Protein AF-A0A959V2H3-F1 (afdb_monomer_lite)

Foldseek 3Di:
DVVVVVVVVVVVVPPPPPPCVCPVVPDPVDDKDKDKAFPDPVQVVVVVVCVVVVHPDDGDTDIDIPND

pLDDT: mean 83.26, std 13.06, range [57.38, 96.69]

Sequence (68 aa):
MRSYLLLGVLLASLAPSACLAQVDLYDIDEVQEFRLYFAESNWDDLLDTLFLAGEDERLTGDLTINGT

Structure (mmCIF, N/CA/C/O backbone):
data_AF-A0A959V2H3-F1
#
_entry.id   AF-A0A959V2H3-F1
#
loop_
_atom_site.group_PDB
_atom_site.id
_atom_site.type_symbol
_atom_site.label_atom_id
_atom_site.label_alt_id
_atom_site.label_comp_id
_atom_site.label_asym_id
_atom_site.label_entity_id
_atom_site.label_seq_id
_atom_site.pdbx_PDB_ins_code
_atom_site.Cartn_x
_atom_site.Cartn_y
_atom_site.Cartn_z
_atom_site.occupancy
_atom_site.B_iso_or_equiv
_atom_site.auth_seq_id
_atom_site.auth_comp_id
_atom_site.auth_asym_id
_atom_site.auth_atom_id
_atom_site.pdbx_PDB_model_num
ATOM 1 N N . MET A 1 1 ? 44.827 -24.759 14.408 1.00 59.41 1 MET A N 1
ATO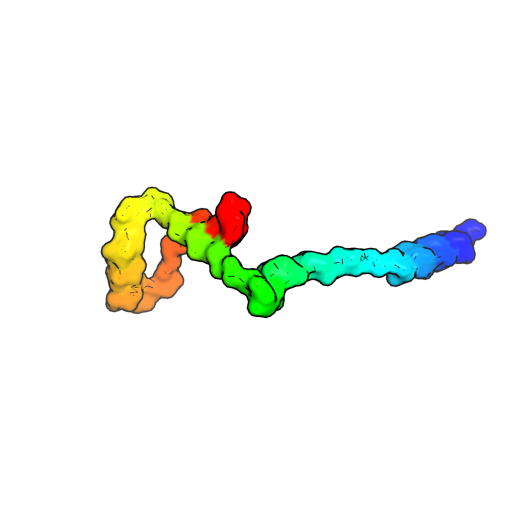M 2 C CA . MET A 1 1 ? 43.348 -24.695 14.520 1.00 59.41 1 MET A CA 1
ATOM 3 C C . MET A 1 1 ? 42.817 -23.258 14.576 1.00 59.41 1 MET A C 1
ATOM 5 O O . MET A 1 1 ? 41.943 -22.942 13.787 1.00 59.41 1 MET A O 1
ATOM 9 N N . ARG A 1 2 ? 43.375 -22.355 15.404 1.00 58.91 2 ARG A N 1
ATOM 10 C CA . ARG A 1 2 ? 42.953 -20.931 15.479 1.00 58.91 2 ARG A CA 1
ATOM 11 C C . ARG A 1 2 ? 43.150 -20.129 14.174 1.00 58.91 2 ARG A C 1
ATOM 13 O O . ARG A 1 2 ? 42.337 -19.272 13.868 1.00 58.91 2 ARG A O 1
ATOM 20 N N . SER A 1 3 ? 44.182 -20.442 13.383 1.00 59.69 3 SER A N 1
ATOM 21 C CA . SER A 1 3 ? 44.478 -19.755 12.108 1.00 59.69 3 SER A CA 1
ATOM 22 C C . SER A 1 3 ? 43.497 -20.095 10.968 1.00 59.69 3 SER A C 1
ATOM 24 O O . 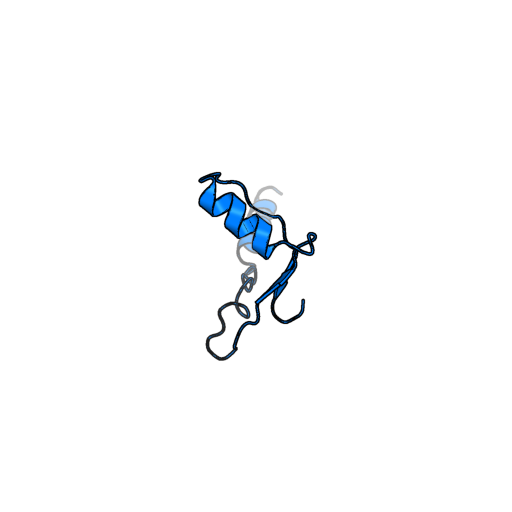SER A 1 3 ? 43.138 -19.204 10.206 1.00 59.69 3 SER A O 1
ATOM 26 N N . TYR A 1 4 ? 42.993 -21.333 10.886 1.00 71.88 4 TYR A N 1
ATOM 27 C CA . TYR A 1 4 ? 42.011 -21.721 9.859 1.00 71.88 4 TYR A CA 1
ATOM 28 C C . TYR A 1 4 ? 40.612 -21.142 10.125 1.00 71.88 4 TYR A C 1
ATOM 30 O O . TYR A 1 4 ? 39.877 -20.874 9.182 1.00 71.88 4 TYR A O 1
ATOM 38 N N . LEU A 1 5 ? 40.269 -20.887 11.396 1.00 70.62 5 LEU A N 1
ATOM 39 C CA . LEU A 1 5 ? 39.029 -20.195 11.770 1.00 70.62 5 LEU A CA 1
ATOM 40 C C . LEU A 1 5 ? 39.014 -18.748 11.258 1.00 70.62 5 LEU A C 1
ATOM 42 O O . LEU A 1 5 ? 38.008 -18.302 10.720 1.00 70.62 5 LEU A O 1
ATOM 46 N N . LEU A 1 6 ? 40.144 -18.039 11.359 1.00 73.44 6 LEU A N 1
ATOM 47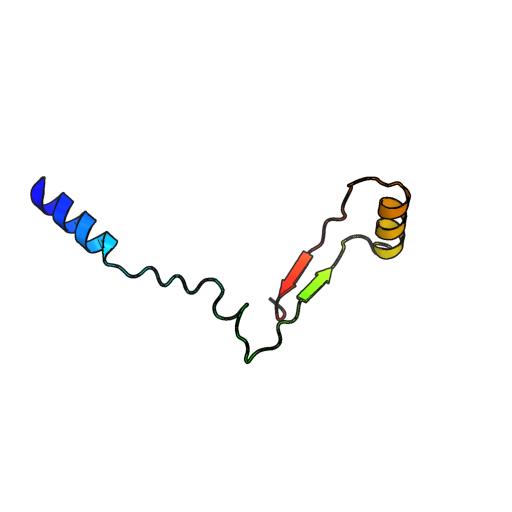 C CA . LEU A 1 6 ? 40.275 -16.675 10.833 1.00 73.44 6 LEU A CA 1
ATOM 48 C C . LEU A 1 6 ? 40.192 -16.643 9.301 1.00 73.44 6 LEU A C 1
ATOM 50 O O . LEU A 1 6 ? 39.568 -15.745 8.742 1.00 73.44 6 LEU A O 1
ATOM 54 N N . LEU A 1 7 ? 40.761 -17.650 8.629 1.00 73.12 7 LEU A N 1
ATOM 55 C CA . LEU A 1 7 ? 40.673 -17.785 7.174 1.00 73.12 7 LEU A CA 1
ATOM 56 C C . LEU A 1 7 ? 39.225 -18.031 6.709 1.00 73.12 7 LEU A C 1
ATOM 58 O O . LEU A 1 7 ? 38.796 -17.451 5.718 1.00 73.12 7 LEU A O 1
ATOM 62 N N . GLY A 1 8 ? 38.463 -18.850 7.444 1.00 74.50 8 GLY A N 1
ATOM 63 C CA . GLY A 1 8 ? 37.049 -19.115 7.156 1.00 74.50 8 GLY A CA 1
ATOM 64 C C . GLY A 1 8 ? 36.151 -17.886 7.334 1.00 74.50 8 GLY A C 1
ATOM 65 O O . GLY A 1 8 ? 35.274 -17.649 6.509 1.00 74.50 8 GLY A O 1
ATOM 66 N N . VAL A 1 9 ? 36.407 -17.064 8.358 1.00 73.81 9 VAL A N 1
ATOM 67 C CA . VAL A 1 9 ? 35.685 -15.795 8.581 1.00 73.81 9 VAL A CA 1
ATOM 68 C C . VAL A 1 9 ? 35.994 -14.778 7.478 1.00 73.81 9 VAL A C 1
ATOM 70 O O . VAL A 1 9 ? 35.083 -14.123 6.974 1.00 73.81 9 VAL A O 1
ATOM 73 N N . LEU A 1 10 ? 37.257 -14.686 7.050 1.00 73.88 10 LEU A N 1
ATOM 74 C CA . LEU A 1 10 ? 37.658 -13.824 5.937 1.00 73.88 10 LEU A CA 1
ATOM 75 C C . LEU A 1 10 ? 36.984 -14.257 4.623 1.00 73.88 10 LEU A C 1
ATOM 77 O O . LEU A 1 10 ? 36.460 -13.415 3.899 1.00 73.88 10 LEU A O 1
ATOM 81 N N . LEU A 1 11 ? 36.927 -15.563 4.340 1.00 68.88 11 LEU A N 1
ATOM 82 C CA . LEU A 1 11 ? 36.267 -16.089 3.140 1.00 68.88 11 LEU A CA 1
ATOM 83 C C . LEU A 1 11 ? 34.752 -15.813 3.131 1.00 68.88 11 LEU A C 1
ATOM 85 O O . LEU A 1 11 ? 34.198 -15.499 2.083 1.00 68.88 11 LEU A O 1
ATOM 89 N N . ALA A 1 12 ? 34.093 -15.885 4.292 1.00 68.75 12 ALA A N 1
ATOM 90 C CA . ALA A 1 12 ? 32.668 -15.583 4.428 1.00 68.75 12 ALA A CA 1
ATOM 91 C C . ALA A 1 12 ? 32.349 -14.093 4.198 1.00 68.75 12 ALA A C 1
ATOM 93 O O . ALA A 1 12 ? 31.298 -13.777 3.651 1.00 68.75 12 ALA A O 1
ATOM 94 N N . SER A 1 13 ? 33.266 -13.179 4.544 1.00 66.06 13 SER A N 1
ATOM 95 C CA . SER A 1 13 ? 33.117 -11.739 4.258 1.00 66.06 13 SER A CA 1
ATOM 96 C C . SER A 1 13 ? 33.298 -11.359 2.783 1.00 66.06 13 SER A C 1
ATOM 98 O O . SER A 1 13 ? 32.935 -10.253 2.394 1.00 66.06 13 SER A O 1
ATOM 100 N N . LEU A 1 14 ? 33.847 -12.263 1.961 1.00 63.75 14 LEU A N 1
ATOM 101 C CA . LEU A 1 14 ? 33.989 -12.077 0.514 1.00 63.75 14 LEU A CA 1
ATOM 102 C C . LEU A 1 14 ? 32.793 -12.605 -0.283 1.00 63.75 14 LEU A C 1
ATOM 104 O O . LEU A 1 14 ? 32.784 -12.447 -1.502 1.00 63.75 14 LEU A O 1
ATOM 108 N N . ALA A 1 15 ? 31.799 -13.226 0.358 1.00 67.06 15 ALA A N 1
ATOM 109 C CA . ALA A 1 15 ? 30.555 -13.551 -0.321 1.00 67.06 15 ALA A CA 1
ATOM 110 C C . ALA A 1 15 ? 29.816 -12.232 -0.597 1.00 67.06 15 ALA A C 1
ATOM 112 O O . ALA A 1 15 ? 29.414 -11.568 0.363 1.00 67.06 15 ALA A O 1
ATOM 113 N N . PRO A 1 16 ? 29.638 -11.814 -1.865 1.00 62.56 16 PRO A N 1
ATOM 114 C CA . PRO A 1 16 ? 28.739 -10.718 -2.151 1.00 62.56 16 PRO A CA 1
ATOM 115 C C . PRO A 1 16 ? 27.346 -11.208 -1.771 1.00 62.56 16 PRO A C 1
ATOM 117 O O . PRO A 1 16 ? 26.725 -11.992 -2.489 1.00 62.56 16 PRO A O 1
ATOM 120 N N . SER A 1 17 ? 26.866 -10.781 -0.606 1.00 61.72 17 SER A N 1
ATOM 121 C CA . SER A 1 17 ? 25.441 -10.753 -0.332 1.00 61.72 17 SER A CA 1
ATOM 122 C C . SER A 1 17 ? 24.847 -9.978 -1.495 1.00 61.72 17 SER A C 1
ATOM 124 O O . SER A 1 17 ? 25.135 -8.791 -1.646 1.00 61.72 17 SER A O 1
ATOM 126 N N . ALA A 1 18 ? 24.115 -10.655 -2.375 1.00 59.91 18 ALA A N 1
ATOM 127 C CA . ALA A 1 18 ? 23.344 -9.999 -3.408 1.00 59.91 18 ALA A CA 1
ATOM 128 C C . ALA A 1 18 ? 22.292 -9.148 -2.685 1.00 59.91 18 ALA A C 1
ATOM 130 O O . ALA A 1 18 ? 21.179 -9.595 -2.424 1.00 59.91 18 ALA A O 1
ATOM 131 N N . CYS A 1 19 ? 22.678 -7.933 -2.289 1.00 57.38 19 CYS A N 1
ATOM 132 C CA . CYS A 1 19 ? 21.806 -6.880 -1.799 1.00 57.38 19 CYS A CA 1
ATOM 133 C C . CYS A 1 19 ? 20.998 -6.357 -2.992 1.00 57.38 19 CYS A C 1
ATOM 135 O O . CYS A 1 19 ? 21.114 -5.201 -3.372 1.00 57.38 19 CYS A O 1
ATOM 137 N N . LEU A 1 20 ? 20.236 -7.249 -3.625 1.00 64.81 20 LEU A N 1
ATOM 138 C CA . LEU A 1 20 ? 19.275 -6.943 -4.681 1.00 64.81 20 LEU A CA 1
ATOM 139 C C . LEU A 1 20 ? 17.880 -6.724 -4.091 1.00 64.81 20 LEU A C 1
ATOM 141 O O . LEU A 1 20 ? 16.891 -6.718 -4.814 1.00 64.81 20 LEU A O 1
ATOM 145 N N . ALA A 1 21 ? 17.779 -6.557 -2.770 1.00 60.22 21 ALA A N 1
ATOM 146 C CA . ALA A 1 21 ? 16.555 -6.056 -2.181 1.00 60.22 21 ALA A CA 1
ATOM 147 C C . ALA A 1 21 ? 16.310 -4.668 -2.791 1.00 60.22 21 ALA A C 1
ATOM 149 O O . ALA A 1 21 ? 17.143 -3.785 -2.615 1.00 60.22 21 ALA A O 1
ATOM 150 N N . GLN A 1 22 ? 15.179 -4.504 -3.485 1.00 66.19 22 GLN A N 1
ATOM 151 C CA . GLN A 1 22 ? 14.681 -3.252 -4.078 1.00 66.19 22 GLN A CA 1
ATOM 152 C C . GLN A 1 22 ? 15.167 -2.880 -5.491 1.00 66.19 22 GLN A C 1
ATOM 154 O O . GLN A 1 22 ? 14.871 -1.769 -5.920 1.00 66.19 22 GLN A O 1
ATOM 159 N N . VAL A 1 23 ? 15.849 -3.760 -6.238 1.00 69.69 23 VAL A N 1
ATOM 160 C CA . VAL A 1 23 ? 16.144 -3.461 -7.661 1.00 69.69 23 VAL A CA 1
ATOM 161 C C . VAL A 1 23 ? 14.850 -3.232 -8.441 1.00 69.69 23 VAL A C 1
ATOM 163 O O . VAL A 1 23 ? 14.725 -2.215 -9.109 1.00 69.69 23 VAL A O 1
ATOM 166 N N . ASP A 1 24 ? 13.870 -4.113 -8.257 1.00 79.25 24 ASP A N 1
ATOM 167 C CA . ASP A 1 24 ? 12.620 -4.063 -9.019 1.00 79.25 24 ASP A CA 1
ATOM 168 C C . ASP A 1 24 ? 11.731 -2.876 -8.590 1.00 79.25 24 ASP A C 1
ATOM 170 O O . ASP A 1 24 ? 11.145 -2.197 -9.421 1.00 79.25 24 ASP A O 1
ATOM 174 N N . LEU A 1 25 ? 11.698 -2.539 -7.291 1.00 83.88 25 LEU A N 1
ATOM 175 C CA . LEU A 1 25 ? 10.870 -1.435 -6.770 1.00 83.88 25 LEU A CA 1
ATOM 176 C C . LEU A 1 25 ? 11.306 -0.053 -7.285 1.00 83.88 25 LEU A C 1
ATOM 178 O O . LEU A 1 25 ? 10.490 0.863 -7.369 1.00 83.88 25 LEU A O 1
ATOM 182 N N . TYR A 1 26 ? 12.599 0.119 -7.563 1.00 85.00 26 TYR A N 1
ATOM 183 C CA . TYR A 1 26 ? 13.171 1.384 -8.031 1.00 85.00 26 TYR A CA 1
ATOM 184 C C . TYR A 1 26 ? 13.566 1.347 -9.508 1.00 85.00 26 TYR A C 1
ATOM 186 O O . TYR A 1 26 ? 14.312 2.224 -9.953 1.00 85.00 26 TYR A O 1
ATOM 194 N N . ASP A 1 27 ? 13.090 0.355 -10.263 1.00 87.75 27 ASP A N 1
ATOM 195 C CA . ASP A 1 27 ? 13.313 0.310 -11.699 1.00 87.75 27 ASP A CA 1
ATOM 196 C C . ASP A 1 27 ? 12.602 1.496 -12.372 1.00 87.75 27 ASP A C 1
ATOM 198 O O . ASP A 1 27 ? 11.410 1.733 -12.177 1.00 87.75 27 ASP A O 1
ATOM 202 N N . ILE A 1 28 ? 13.361 2.278 -13.140 1.00 88.75 28 ILE A N 1
ATOM 203 C CA . ILE A 1 28 ? 12.853 3.452 -13.860 1.00 88.75 28 ILE A CA 1
ATOM 204 C C . ILE A 1 28 ? 12.115 3.070 -15.144 1.00 88.75 28 ILE A C 1
ATOM 206 O O . ILE A 1 28 ? 11.369 3.892 -15.679 1.00 88.75 28 ILE A O 1
ATOM 210 N N . ASP A 1 29 ? 12.337 1.851 -15.636 1.00 93.00 29 ASP A N 1
ATOM 211 C CA . ASP A 1 29 ? 11.705 1.320 -16.839 1.00 93.00 29 ASP A CA 1
ATOM 212 C C . ASP A 1 29 ? 10.361 0.629 -16.524 1.00 93.00 29 ASP A C 1
ATOM 214 O O . ASP A 1 29 ? 9.614 0.283 -17.445 1.00 93.00 29 ASP A O 1
ATOM 218 N N . GLU A 1 30 ? 10.005 0.477 -15.241 1.00 89.38 30 GLU A N 1
ATOM 219 C CA . GLU A 1 30 ? 8.756 -0.137 -14.782 1.00 89.38 30 GLU A CA 1
ATOM 220 C C . GLU A 1 30 ? 7.868 0.849 -14.004 1.00 89.38 30 GLU A C 1
ATOM 222 O O . GLU A 1 30 ? 8.316 1.620 -13.155 1.00 89.38 30 GLU A O 1
ATOM 227 N N . VAL A 1 31 ? 6.558 0.802 -14.262 1.00 91.38 31 VAL A N 1
ATOM 228 C CA . VAL A 1 31 ? 5.569 1.519 -13.449 1.00 91.38 31 VAL A CA 1
ATOM 229 C C . VAL A 1 31 ? 5.125 0.619 -12.304 1.00 91.38 31 VAL A C 1
ATOM 231 O O . VAL A 1 31 ? 4.418 -0.360 -12.523 1.00 91.38 31 VAL A O 1
ATOM 234 N N . GLN A 1 32 ? 5.497 1.000 -11.086 1.00 91.44 32 GLN A N 1
ATOM 235 C CA . GLN A 1 32 ? 5.103 0.294 -9.870 1.00 91.44 32 GLN A CA 1
ATOM 236 C C . GLN A 1 32 ? 3.635 0.577 -9.524 1.00 91.44 32 GLN A C 1
ATOM 238 O O . GLN A 1 32 ? 3.201 1.733 -9.474 1.00 91.44 32 GLN A O 1
ATOM 243 N N . GLU A 1 33 ? 2.870 -0.472 -9.238 1.00 93.44 33 GLU A N 1
ATOM 244 C CA . GLU A 1 33 ? 1.486 -0.373 -8.788 1.00 93.44 33 GLU A CA 1
ATOM 245 C C . GLU A 1 33 ? 1.389 -0.634 -7.285 1.00 93.44 33 GLU A C 1
ATOM 247 O O . GLU A 1 33 ? 1.741 -1.706 -6.799 1.00 93.44 33 GLU A O 1
ATOM 252 N N . PHE A 1 34 ? 0.833 0.328 -6.550 1.00 93.38 34 PHE A N 1
ATOM 253 C CA . PHE A 1 34 ? 0.537 0.186 -5.128 1.00 93.38 34 PHE A CA 1
ATOM 254 C C . PHE A 1 34 ? -0.976 0.156 -4.933 1.00 93.38 34 PHE A C 1
ATOM 256 O O . PHE A 1 34 ? -1.673 1.091 -5.335 1.00 93.38 34 PHE A O 1
ATOM 263 N N . ARG A 1 35 ? -1.494 -0.895 -4.289 1.00 95.69 35 ARG A N 1
ATOM 264 C CA . ARG A 1 35 ? -2.901 -0.967 -3.866 1.00 95.69 35 ARG A CA 1
ATOM 265 C C . ARG A 1 35 ? -2.969 -1.154 -2.361 1.00 95.69 35 ARG A C 1
ATOM 267 O O . ARG A 1 35 ? -2.444 -2.132 -1.838 1.00 95.69 35 ARG A O 1
ATOM 274 N N . LEU A 1 36 ? -3.611 -0.204 -1.691 1.00 95.25 36 LEU A N 1
ATOM 275 C CA . LEU A 1 36 ? -3.841 -0.217 -0.252 1.00 95.25 36 LEU A CA 1
ATOM 276 C C . LEU A 1 36 ? -5.307 -0.561 0.016 1.00 95.25 36 LEU A C 1
ATOM 278 O O . LEU A 1 36 ? -6.200 0.081 -0.538 1.00 95.25 36 LEU A O 1
ATOM 282 N N . TYR A 1 37 ? -5.543 -1.555 0.865 1.00 95.38 37 TYR A N 1
ATOM 283 C CA . TYR A 1 37 ? -6.872 -2.004 1.263 1.00 95.38 37 TYR A CA 1
ATOM 284 C C . TYR A 1 37 ? -7.066 -1.784 2.756 1.00 95.38 37 TYR A C 1
ATOM 286 O O . TYR A 1 37 ? -6.228 -2.183 3.557 1.00 95.38 37 TYR A O 1
ATOM 294 N N . PHE A 1 38 ? -8.183 -1.175 3.134 1.00 96.69 38 PHE A N 1
ATOM 295 C CA . PHE A 1 38 ? -8.565 -1.012 4.533 1.00 96.69 38 PHE A CA 1
ATOM 296 C C . PHE A 1 38 ? -9.570 -2.091 4.934 1.00 96.69 38 PHE A C 1
ATOM 298 O O . PHE A 1 38 ? -10.347 -2.566 4.101 1.00 96.69 38 PHE A O 1
ATOM 305 N N . ALA A 1 39 ? -9.550 -2.480 6.208 1.00 95.06 39 ALA A N 1
ATOM 306 C CA . ALA A 1 39 ? -10.508 -3.443 6.744 1.00 95.06 39 ALA A CA 1
ATOM 307 C C . ALA A 1 39 ? -11.919 -2.834 6.828 1.00 95.06 39 ALA A C 1
ATOM 309 O O . ALA A 1 39 ? -12.925 -3.520 6.639 1.00 95.06 39 ALA A O 1
ATOM 310 N N . GLU A 1 40 ? -11.987 -1.534 7.102 1.00 95.62 40 GLU A N 1
ATOM 311 C CA . GLU A 1 40 ? -13.206 -0.754 7.217 1.00 95.62 40 GLU A CA 1
ATOM 312 C C . GLU A 1 40 ? -13.732 -0.366 5.833 1.00 95.62 40 GLU A C 1
ATOM 314 O O . GLU A 1 40 ? -13.017 0.191 5.005 1.00 95.62 40 GLU A O 1
ATOM 319 N N . SER A 1 41 ? -15.019 -0.605 5.577 1.00 95.25 41 SER A N 1
ATOM 320 C CA . SER A 1 41 ? -15.645 -0.239 4.299 1.00 95.25 41 SER A CA 1
ATOM 321 C C . SER A 1 41 ? -15.830 1.271 4.115 1.00 95.25 41 SER A C 1
ATOM 323 O O . SER A 1 41 ? -15.966 1.723 2.986 1.00 95.25 41 SER A O 1
ATOM 325 N N . ASN A 1 42 ? -15.872 2.026 5.214 1.00 96.62 42 ASN A N 1
ATOM 326 C CA . ASN A 1 42 ? -16.035 3.484 5.280 1.00 96.62 42 ASN A CA 1
ATOM 327 C C . ASN A 1 42 ? -14.714 4.179 5.657 1.00 96.62 42 ASN A C 1
ATOM 329 O O . ASN A 1 42 ? -14.693 5.138 6.430 1.00 96.62 42 ASN A O 1
ATOM 333 N N . TRP A 1 43 ? -13.594 3.615 5.206 1.00 96.06 43 TRP A N 1
ATOM 334 C CA . TRP A 1 43 ? -12.254 4.098 5.530 1.00 96.06 43 TRP A CA 1
ATOM 335 C C . TRP A 1 43 ? -12.040 5.565 5.130 1.00 96.06 43 TRP A C 1
ATOM 337 O O . TRP A 1 43 ? -11.291 6.271 5.797 1.00 96.06 43 TRP A O 1
ATOM 347 N N . ASP A 1 44 ? -12.708 6.030 4.078 1.00 95.25 44 ASP A N 1
ATOM 348 C CA . ASP A 1 44 ? -12.647 7.399 3.572 1.00 95.25 44 ASP A CA 1
ATOM 349 C C . ASP A 1 44 ? -13.212 8.399 4.586 1.00 95.25 44 ASP A C 1
ATOM 351 O O . ASP A 1 44 ? -12.495 9.296 5.033 1.00 95.25 44 ASP A O 1
ATOM 355 N N . ASP A 1 45 ? -14.443 8.173 5.042 1.00 96.56 45 ASP A N 1
ATOM 356 C CA . ASP A 1 45 ? -15.098 9.008 6.052 1.00 96.56 45 ASP A CA 1
ATOM 357 C C . ASP A 1 45 ? -14.312 9.025 7.377 1.00 96.56 45 ASP A C 1
ATOM 359 O O . ASP A 1 45 ? -14.237 10.044 8.077 1.00 96.56 45 ASP A O 1
ATOM 363 N N . LEU A 1 46 ? -13.723 7.882 7.746 1.00 95.44 46 LEU A N 1
ATOM 364 C CA . LEU A 1 46 ? -12.920 7.750 8.961 1.00 95.44 46 LEU A CA 1
ATOM 365 C C . LEU A 1 46 ? -11.632 8.572 8.873 1.00 95.44 46 LEU A C 1
ATOM 367 O O . LEU A 1 46 ? -11.317 9.297 9.816 1.00 95.44 46 LEU A O 1
ATOM 371 N N . LEU A 1 47 ? -10.905 8.502 7.755 1.00 94.00 47 LEU A N 1
ATOM 372 C CA . LEU A 1 47 ? -9.685 9.290 7.564 1.00 94.00 47 LEU A CA 1
ATOM 373 C C . LEU A 1 47 ? -9.971 10.795 7.551 1.00 94.00 47 LEU A C 1
ATOM 375 O O . LEU A 1 47 ? -9.229 11.551 8.182 1.00 94.00 47 LEU A O 1
ATOM 379 N N . ASP A 1 48 ? -11.060 11.225 6.912 1.00 94.44 48 ASP A N 1
ATOM 380 C CA . ASP A 1 48 ? -11.484 12.628 6.925 1.00 94.44 48 ASP A CA 1
ATOM 381 C C . ASP A 1 48 ? -11.790 13.106 8.350 1.00 94.44 48 ASP A C 1
ATOM 383 O O . ASP A 1 48 ? -11.362 14.185 8.769 1.00 94.44 48 ASP A O 1
ATOM 387 N N . THR A 1 49 ? -12.483 12.274 9.130 1.00 94.25 49 THR A N 1
ATOM 388 C CA . THR A 1 49 ? -12.808 12.575 10.529 1.00 94.25 49 THR A CA 1
ATOM 389 C C . THR A 1 49 ? -11.548 12.708 11.382 1.00 94.25 49 THR A C 1
ATOM 391 O O . THR A 1 49 ? -11.418 13.688 12.116 1.00 94.25 49 THR A O 1
ATOM 394 N N . LEU A 1 50 ? -10.607 11.765 11.267 1.00 94.25 50 LEU A N 1
ATOM 395 C CA . LEU A 1 50 ? -9.344 11.793 12.013 1.00 94.25 50 LEU A CA 1
ATOM 396 C C . LEU A 1 50 ? -8.526 13.047 11.687 1.00 94.25 50 LEU A C 1
ATOM 398 O O . LEU A 1 50 ? -8.024 13.722 12.588 1.00 94.25 50 LEU A O 1
ATOM 402 N N . PHE A 1 51 ? -8.459 13.413 10.404 1.00 92.31 51 PHE A N 1
ATOM 403 C CA . PHE A 1 51 ? -7.783 14.630 9.968 1.00 92.31 51 PHE A CA 1
ATOM 404 C C . PHE A 1 51 ? -8.421 15.893 10.564 1.00 92.31 51 PHE A C 1
ATOM 406 O O 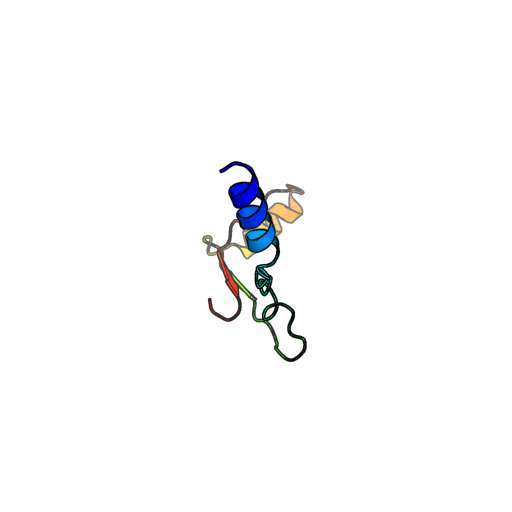. PHE A 1 51 ? -7.713 16.759 11.079 1.00 92.31 51 PHE A O 1
ATOM 413 N N . LEU A 1 52 ? -9.755 15.998 10.536 1.00 94.62 52 LEU A N 1
ATOM 414 C CA . LEU A 1 52 ? -10.489 17.142 11.089 1.00 94.62 52 LEU A CA 1
ATOM 415 C C . LEU A 1 52 ? -10.384 17.243 12.612 1.00 94.62 52 LEU A C 1
ATOM 417 O O . LEU A 1 52 ? -10.312 18.350 13.147 1.00 94.62 52 LEU A O 1
ATOM 421 N N . ALA A 1 53 ? -10.373 16.105 13.305 1.00 93.69 53 ALA A N 1
ATOM 422 C CA . ALA A 1 53 ? -10.181 16.046 14.749 1.00 93.69 53 ALA A CA 1
ATOM 423 C C . ALA A 1 53 ? -8.766 16.495 15.164 1.00 93.69 53 ALA A C 1
ATOM 425 O O . ALA A 1 53 ? -8.548 16.854 16.321 1.00 93.69 53 ALA A O 1
ATOM 426 N N . GLY A 1 54 ? -7.813 16.522 14.221 1.00 91.19 54 GLY A N 1
ATOM 427 C CA . GLY A 1 54 ? -6.405 16.797 14.501 1.00 91.19 54 GLY A CA 1
ATOM 428 C C . GLY A 1 54 ? -5.753 15.683 15.317 1.00 91.19 54 GLY A C 1
ATOM 429 O O . GLY A 1 54 ? -4.746 15.916 15.985 1.00 91.19 54 GLY A O 1
ATOM 430 N N . GLU A 1 55 ? -6.348 14.491 15.294 1.00 82.25 55 GLU A N 1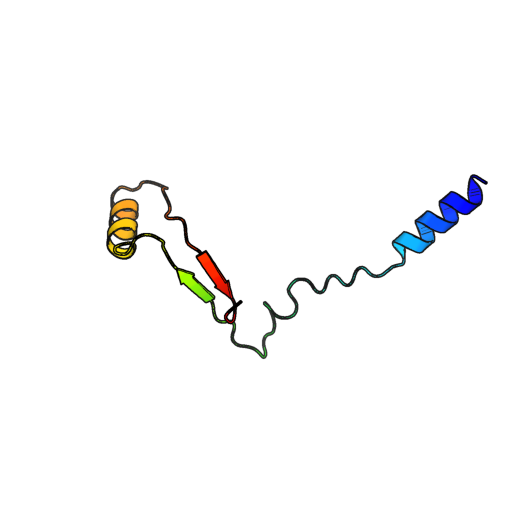
ATOM 431 C CA . GLU A 1 55 ? -5.830 13.324 15.983 1.00 82.25 55 GLU A CA 1
ATOM 432 C C . GLU A 1 55 ? -4.838 12.616 15.056 1.00 82.25 55 GLU A C 1
ATOM 434 O O . GLU A 1 55 ? -5.126 12.312 13.899 1.00 82.25 55 GLU A O 1
ATOM 439 N N . ASP A 1 56 ? -3.633 12.345 15.556 1.00 83.94 56 ASP A N 1
ATOM 440 C CA . ASP A 1 56 ? -2.579 11.662 14.794 1.00 83.94 56 ASP A CA 1
ATOM 441 C C . ASP A 1 56 ? -2.818 10.147 14.650 1.00 83.94 56 ASP A C 1
ATOM 443 O O . ASP A 1 56 ? -1.902 9.375 14.356 1.00 83.94 56 ASP A O 1
ATOM 447 N N . GLU A 1 57 ? -4.063 9.710 14.828 1.00 90.31 57 GLU A N 1
ATOM 448 C CA . GLU A 1 57 ? -4.469 8.330 14.621 1.00 90.31 57 GLU A CA 1
ATOM 449 C C . GLU A 1 57 ? -4.459 7.969 13.129 1.00 90.31 57 GLU A C 1
ATOM 451 O O . GLU A 1 57 ? -4.566 8.817 12.234 1.00 90.31 57 GLU A O 1
ATOM 456 N N . ARG A 1 58 ? -4.264 6.681 12.840 1.00 89.31 58 ARG A N 1
ATOM 457 C CA . ARG A 1 58 ? -4.146 6.145 11.480 1.00 89.31 58 ARG A CA 1
ATOM 458 C C . ARG A 1 58 ? -4.896 4.824 11.393 1.00 89.31 58 ARG A C 1
ATOM 460 O O . ARG A 1 58 ? -4.871 4.034 12.335 1.00 89.31 58 ARG A O 1
ATOM 467 N N . LEU A 1 59 ? -5.504 4.571 10.240 1.00 93.69 59 LEU A N 1
ATOM 468 C CA . LEU A 1 59 ? -6.078 3.266 9.932 1.00 93.69 59 LEU A CA 1
ATOM 469 C C . LEU A 1 59 ? -4.977 2.287 9.521 1.00 93.69 59 LEU A C 1
ATOM 471 O O . LEU A 1 59 ? -3.992 2.666 8.883 1.00 93.69 59 LEU A O 1
ATOM 475 N N . THR A 1 60 ? -5.158 1.018 9.881 1.00 94.44 60 THR A N 1
ATOM 476 C CA . THR A 1 60 ? -4.311 -0.067 9.374 1.00 94.44 60 THR A CA 1
ATOM 477 C C . THR A 1 60 ? -4.856 -0.531 8.030 1.00 94.44 60 THR A C 1
ATOM 479 O O . THR A 1 60 ? -6.068 -0.645 7.862 1.00 94.44 60 THR A O 1
ATOM 482 N N . GLY A 1 61 ? -3.968 -0.812 7.081 1.00 94.12 61 GLY A N 1
ATOM 483 C CA . GLY A 1 61 ? -4.347 -1.360 5.788 1.00 94.12 61 GLY A CA 1
ATOM 484 C C . GLY A 1 61 ? -3.324 -2.359 5.269 1.00 94.12 61 GLY A C 1
ATOM 485 O O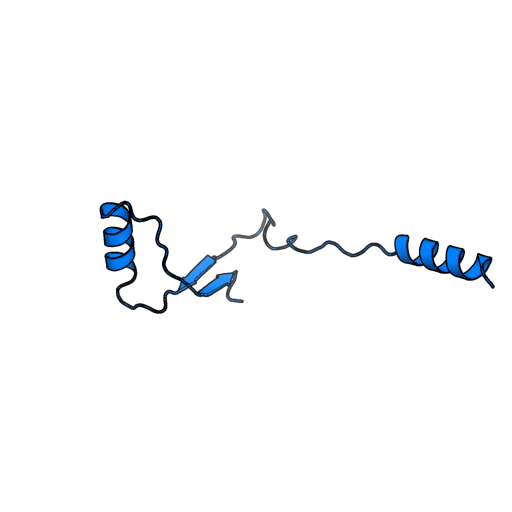 . GLY A 1 61 ? -2.144 -2.301 5.623 1.00 94.12 61 GLY A O 1
ATOM 486 N N . ASP A 1 62 ? -3.797 -3.262 4.422 1.00 96.31 62 ASP A N 1
ATOM 487 C CA . ASP A 1 62 ? -2.987 -4.236 3.708 1.00 96.31 62 ASP A CA 1
ATOM 488 C C . ASP A 1 62 ? -2.504 -3.629 2.389 1.00 96.31 62 ASP A C 1
ATOM 490 O O . ASP A 1 62 ? -3.296 -3.152 1.572 1.00 96.31 62 ASP A O 1
ATOM 494 N N . LEU A 1 63 ? -1.189 -3.636 2.181 1.00 94.00 63 LEU A N 1
ATOM 495 C CA . LEU A 1 63 ? -0.555 -3.138 0.965 1.00 94.00 63 LEU A CA 1
ATOM 496 C C . LEU A 1 63 ? -0.166 -4.309 0.064 1.00 94.00 63 LEU A C 1
ATOM 498 O O . LEU A 1 63 ? 0.557 -5.201 0.498 1.00 94.00 63 LEU A O 1
ATOM 502 N N . THR A 1 64 ? -0.569 -4.245 -1.202 1.00 94.50 64 THR A N 1
ATOM 503 C CA . THR A 1 64 ? -0.035 -5.101 -2.270 1.00 94.50 64 THR A CA 1
ATOM 504 C C . THR A 1 64 ? 0.750 -4.249 -3.260 1.00 94.50 64 THR A C 1
ATOM 506 O O . THR A 1 64 ? 0.265 -3.184 -3.664 1.00 94.50 64 THR A O 1
ATOM 509 N N . ILE A 1 65 ? 1.925 -4.719 -3.670 1.00 92.50 65 ILE A N 1
ATOM 510 C CA . ILE A 1 65 ? 2.811 -4.053 -4.630 1.00 92.50 65 ILE A CA 1
ATOM 511 C C . ILE A 1 65 ? 2.912 -4.944 -5.866 1.00 92.50 65 ILE A C 1
ATOM 513 O O . ILE A 1 65 ? 3.255 -6.120 -5.760 1.00 92.50 65 ILE A O 1
ATOM 517 N N . ASN A 1 66 ? 2.570 -4.407 -7.037 1.00 91.88 66 ASN A N 1
ATOM 518 C CA . ASN A 1 66 ? 2.523 -5.139 -8.311 1.00 91.88 66 ASN A CA 1
ATOM 519 C C . ASN A 1 66 ? 1.672 -6.428 -8.251 1.00 91.88 66 ASN A C 1
ATOM 521 O O . ASN A 1 66 ? 1.918 -7.391 -8.974 1.00 91.88 66 ASN A O 1
ATOM 525 N N . GLY A 1 67 ? 0.659 -6.454 -7.378 1.00 86.25 67 GLY A N 1
ATOM 526 C CA . GLY A 1 67 ? -0.229 -7.605 -7.181 1.00 86.25 67 GLY A CA 1
ATOM 527 C C . GLY A 1 67 ? 0.306 -8.715 -6.263 1.00 86.25 67 GLY A C 1
ATOM 528 O O . GLY A 1 67 ? -0.361 -9.743 -6.143 1.00 86.25 67 GLY A O 1
ATOM 529 N N . THR A 1 68 ? 1.457 -8.512 -5.613 1.00 77.50 68 THR A N 1
ATOM 530 C CA . THR A 1 68 ? 2.038 -9.386 -4.569 1.00 77.50 68 THR A CA 1
ATOM 531 C C . THR A 1 68 ? 2.072 -8.711 -3.207 1.00 77.50 68 THR A C 1
ATOM 533 O O . THR A 1 68 ? 1.955 -9.453 -2.210 1.00 77.50 68 THR A O 1
#

Radius of gyration: 23.05 Å; chains: 1; bounding box: 60×42×33 Å

Secondary structure (DSSP, 8-state):
-HHHHHHHHHHHHTS-----TTTTTT-SSS---EEEEESSTTHHHHHHHHHHHT------EEEEETT-